Protein AF-A0A971PWI8-F1 (afdb_monomer)

Nearest PDB structures (foldseek):
  8ceo-assembly1_n  TM=4.635E-01  e=1.729E+00  Saccharomyces cerevisiae
  3aei-assembly2_B  TM=5.298E-01  e=4.322E+00  Thermococcus sp. JCM 11816
  1fxk-assembly1_B  TM=2.781E-01  e=1.517E+00  Methanothermobacter thermautotrophicus
  6nrb-assembly1_1  TM=3.274E-01  e=9.476E+00  Homo sapiens

Mean predicted aligned error: 10.25 Å

Sequence (132 aa):
MKDMEKVETDLRRLRVARDLANHQAVVAWKIEGYDKLSIAEALELAKQFRERLNLYRQMARENPNVHSVVNFRSFGSGSDMLARVTYDPAFYQHQAKKLERQVNALSIAIDKANQTVQLEFDASPYLEGLEA

pLDDT: mean 82.37, std 16.9, range [45.62, 96.44]

Radius of gyration: 24.07 Å; Cα contacts (8 Å, |Δi|>4): 108; chains: 1; bounding box: 68×40×56 Å

Solvent-accessible surface area (backbone atoms only — not comparable to full-atom values): 7807 Å² total; per-residue (Å²): 110,72,68,58,56,49,52,54,50,52,52,50,51,51,50,52,54,49,54,54,46,27,61,70,40,63,21,84,45,77,51,96,96,36,70,56,32,30,43,50,56,49,52,53,51,45,49,54,48,50,56,52,35,51,52,25,50,49,50,36,65,50,51,56,85,60,38,79,63,80,70,93,78,62,95,72,79,91,74,83,55,75,47,66,55,94,64,66,28,69,60,28,46,53,51,26,57,56,48,50,53,51,45,54,53,51,49,53,39,47,52,59,37,54,75,74,61,82,80,96,67,92,52,67,93,75,48,76,82,71,84,123

Foldseek 3Di:
DVVVVVVVVQVVVQVVLVVVQQQVFWFQDDDVPDRIDRNVVLVVVLVVLVVVLVVLVVLLPDDQFDDQPPPPDDPDDDDGDGDGDPDDSVVSVVVSVVSVVVSVVSVVRSVVRVVVDDGPGPCVVVCVPVPD

Secondary structure (DSSP, 8-state):
-HHHHHHHHHHHHHHHHHHHHHHHSEE---BTTBS-EEHHHHHHHHHHHHHHHHHHHHHHHS-TT-EE---S--SS-----EEPP-S-HHHHHHHHHHHHHHHHHHHHHHHHHHTT-------HHHHTT---

Structure (mmCIF, N/CA/C/O backbone):
data_AF-A0A971PWI8-F1
#
_entry.id   AF-A0A971PWI8-F1
#
loop_
_atom_site.group_PDB
_atom_site.id
_atom_site.type_symbol
_atom_site.label_atom_id
_atom_site.label_alt_id
_atom_site.label_comp_id
_atom_site.label_asym_id
_atom_site.label_entity_id
_atom_site.label_seq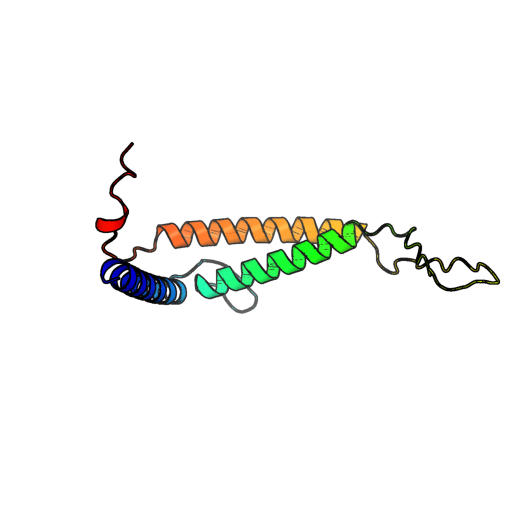_id
_atom_site.pdbx_PDB_ins_code
_atom_site.Cartn_x
_atom_site.Cartn_y
_atom_site.Cartn_z
_atom_site.occupancy
_atom_site.B_iso_or_equiv
_atom_site.auth_seq_id
_atom_site.auth_comp_id
_atom_site.auth_asym_id
_atom_site.auth_atom_id
_atom_site.pdbx_PDB_model_num
ATOM 1 N N . MET A 1 1 ? -0.903 7.522 34.926 1.00 60.41 1 MET A N 1
ATOM 2 C CA . MET A 1 1 ? -0.707 6.082 34.624 1.00 60.41 1 MET A CA 1
ATOM 3 C C . MET A 1 1 ? -1.987 5.424 34.117 1.00 60.41 1 MET A C 1
ATOM 5 O O . MET A 1 1 ? -1.935 4.905 33.016 1.00 60.41 1 MET A O 1
ATOM 9 N N . LYS A 1 2 ? -3.128 5.507 34.826 1.00 67.62 2 LYS A N 1
ATOM 10 C CA . LYS A 1 2 ? -4.409 4.917 34.371 1.00 67.62 2 LYS A CA 1
ATOM 11 C C . LYS A 1 2 ? -4.881 5.391 32.986 1.00 67.62 2 LYS A C 1
ATOM 13 O O . LYS A 1 2 ? -5.390 4.585 32.217 1.00 67.62 2 LYS A O 1
ATOM 18 N N . ASP A 1 3 ? -4.650 6.657 32.643 1.00 78.81 3 ASP A N 1
ATOM 19 C CA . ASP A 1 3 ? -5.054 7.187 31.331 1.00 78.81 3 ASP A CA 1
ATOM 20 C C . ASP A 1 3 ? -4.213 6.613 30.184 1.00 78.81 3 ASP A C 1
ATOM 22 O O . ASP A 1 3 ? -4.736 6.317 29.117 1.00 78.81 3 ASP A O 1
ATOM 26 N N . MET A 1 4 ? -2.921 6.371 30.421 1.00 86.00 4 MET A N 1
ATOM 27 C CA . MET A 1 4 ? -2.017 5.777 29.430 1.00 86.00 4 MET A CA 1
ATOM 28 C C . MET A 1 4 ? -2.384 4.316 29.148 1.00 86.00 4 MET A C 1
ATOM 30 O O . MET A 1 4 ? -2.467 3.910 27.995 1.00 86.00 4 MET A O 1
ATOM 34 N N . GLU A 1 5 ? -2.697 3.551 30.194 1.00 90.88 5 GLU A N 1
ATOM 35 C CA . GLU A 1 5 ? -3.137 2.156 30.080 1.00 90.88 5 GLU A CA 1
ATOM 36 C C . GLU A 1 5 ? -4.483 2.026 29.340 1.00 90.88 5 GLU A C 1
ATOM 38 O O . GLU A 1 5 ? -4.680 1.113 28.530 1.00 90.88 5 GLU A O 1
ATOM 43 N N . LYS A 1 6 ? -5.400 2.979 29.561 1.00 89.31 6 LYS A N 1
ATOM 44 C CA . LYS A 1 6 ? -6.659 3.065 28.813 1.00 89.31 6 LYS A CA 1
ATOM 45 C C . LYS A 1 6 ? -6.404 3.319 27.325 1.00 89.31 6 LYS A C 1
ATOM 47 O O . LYS A 1 6 ? -6.913 2.570 26.495 1.00 89.31 6 LYS A O 1
ATOM 52 N N . VAL A 1 7 ? -5.565 4.304 26.995 1.00 90.94 7 VAL A N 1
ATOM 53 C CA . VAL A 1 7 ? -5.196 4.627 25.605 1.00 90.94 7 VAL A CA 1
ATOM 54 C C . VAL A 1 7 ? -4.550 3.430 24.907 1.00 90.94 7 VAL A C 1
ATOM 56 O O . VAL A 1 7 ? -4.910 3.106 23.777 1.00 90.94 7 VAL A O 1
ATOM 59 N N . GLU A 1 8 ? -3.631 2.727 25.571 1.00 92.31 8 GLU A N 1
ATOM 60 C CA . GLU A 1 8 ? -3.003 1.524 25.012 1.00 92.31 8 GLU A CA 1
ATOM 61 C C . GLU A 1 8 ? -4.021 0.413 24.725 1.00 92.31 8 GLU A C 1
ATOM 63 O O . GLU A 1 8 ? -3.938 -0.269 23.696 1.00 92.31 8 GLU A O 1
ATOM 68 N N . THR A 1 9 ? -4.994 0.238 25.620 1.00 92.62 9 THR A N 1
ATOM 69 C CA . THR A 1 9 ? -6.065 -0.753 25.471 1.00 92.62 9 THR A CA 1
ATOM 70 C C . THR A 1 9 ? -6.994 -0.402 24.312 1.00 92.62 9 THR A C 1
ATOM 72 O O . THR A 1 9 ? -7.282 -1.258 23.471 1.00 92.62 9 THR A 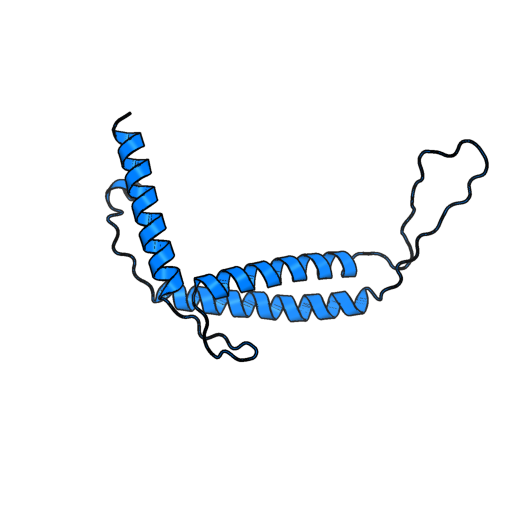O 1
ATOM 75 N N . ASP A 1 10 ? -7.430 0.851 24.228 1.00 92.81 10 ASP A N 1
ATOM 76 C CA . ASP A 1 10 ? -8.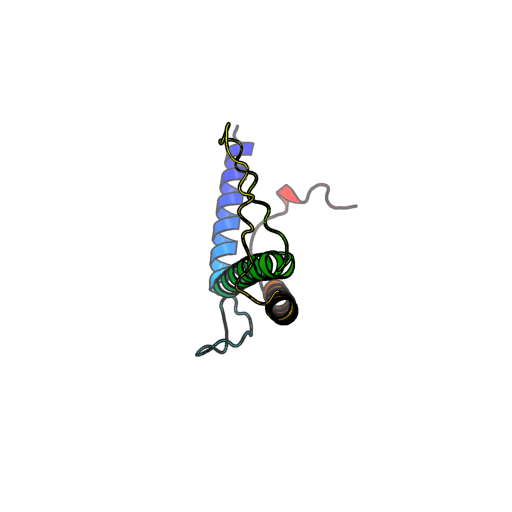316 1.334 23.169 1.00 92.81 10 ASP A CA 1
ATOM 77 C C . ASP A 1 10 ? -7.628 1.277 21.800 1.00 92.81 10 ASP A C 1
ATOM 79 O O . ASP A 1 10 ? -8.201 0.779 20.830 1.00 92.81 10 ASP A O 1
ATOM 83 N N . LEU A 1 11 ? -6.349 1.656 21.731 1.00 92.56 11 LEU A N 1
ATOM 84 C CA . LEU A 1 11 ? -5.538 1.540 20.521 1.00 92.56 11 LEU A CA 1
ATOM 85 C C . LEU A 1 11 ? -5.371 0.079 20.081 1.00 92.56 11 LEU A C 1
ATOM 87 O O . LEU A 1 11 ? -5.399 -0.215 18.883 1.00 92.56 11 LEU A O 1
ATOM 91 N N . ARG A 1 12 ? -5.235 -0.859 21.027 1.00 93.94 12 ARG A N 1
ATOM 92 C CA . ARG A 1 12 ? -5.208 -2.295 20.716 1.00 93.94 12 ARG A CA 1
ATOM 93 C C . ARG A 1 12 ? -6.542 -2.768 20.141 1.00 93.94 12 ARG A C 1
ATOM 95 O O . ARG A 1 12 ? -6.533 -3.482 19.141 1.00 93.94 12 ARG A O 1
ATOM 102 N N . ARG A 1 13 ? -7.672 -2.355 20.726 1.00 93.12 13 ARG A N 1
ATOM 103 C CA . ARG A 1 13 ? -9.018 -2.688 20.222 1.00 93.12 13 ARG A CA 1
ATOM 104 C C . ARG A 1 13 ? -9.241 -2.147 18.814 1.00 93.12 13 ARG A C 1
ATOM 106 O O . ARG A 1 13 ? -9.654 -2.904 17.941 1.00 93.12 13 ARG A O 1
ATOM 113 N N . LEU A 1 14 ? -8.888 -0.884 18.580 1.00 94.00 14 LEU A N 1
ATOM 114 C CA . LEU A 1 14 ? -8.998 -0.254 17.268 1.00 94.00 14 LEU A CA 1
ATOM 115 C C . LEU A 1 14 ? -8.149 -0.979 16.215 1.00 94.00 14 LEU A C 1
ATOM 117 O O . LEU A 1 14 ? -8.626 -1.223 15.110 1.00 94.00 14 LEU A O 1
ATOM 121 N N . ARG A 1 15 ? -6.912 -1.372 16.556 1.00 94.00 15 ARG A N 1
ATOM 122 C CA . ARG A 1 15 ? -6.052 -2.159 15.654 1.00 94.00 15 ARG A CA 1
ATOM 123 C C . ARG A 1 15 ? -6.695 -3.487 15.271 1.00 94.00 15 ARG A C 1
ATOM 125 O O . ARG A 1 15 ? -6.760 -3.788 14.087 1.00 94.00 15 ARG A O 1
ATOM 132 N N . VAL A 1 16 ? -7.207 -4.237 16.246 1.00 94.06 16 VAL A N 1
ATOM 133 C CA . VAL A 1 16 ? -7.868 -5.526 15.990 1.00 94.06 16 VAL A CA 1
ATOM 134 C C . VAL A 1 16 ? -9.107 -5.348 15.109 1.00 94.06 16 VAL A C 1
ATOM 136 O O . VAL A 1 16 ? -9.263 -6.078 14.134 1.00 94.06 16 VAL A O 1
ATOM 139 N N . ALA A 1 17 ? -9.956 -4.361 15.409 1.00 93.06 17 ALA A N 1
ATOM 140 C CA . ALA A 1 17 ? -11.153 -4.076 14.618 1.00 93.06 17 ALA A CA 1
ATOM 141 C C . ALA A 1 17 ? -10.803 -3.693 13.171 1.00 93.06 17 ALA A C 1
ATOM 143 O O . ALA A 1 17 ? -11.379 -4.231 12.227 1.00 93.06 17 ALA A O 1
ATOM 144 N N . ARG A 1 18 ? -9.804 -2.820 12.994 1.00 94.00 18 ARG A N 1
ATOM 145 C CA . ARG A 1 18 ? -9.277 -2.436 11.681 1.00 94.00 18 ARG A CA 1
ATOM 146 C C . ARG A 1 18 ? -8.739 -3.641 10.914 1.00 94.00 18 ARG A C 1
ATOM 148 O O . ARG A 1 18 ? -9.040 -3.785 9.736 1.00 94.00 18 ARG A O 1
ATOM 155 N N . ASP A 1 19 ? -7.932 -4.483 11.551 1.00 93.00 19 ASP A N 1
ATOM 156 C CA . ASP A 1 19 ? -7.299 -5.623 10.880 1.00 93.00 19 ASP A CA 1
ATOM 157 C C . ASP A 1 19 ? -8.352 -6.638 10.423 1.00 93.00 19 ASP A C 1
ATOM 159 O O . ASP A 1 19 ? -8.311 -7.109 9.287 1.00 93.00 19 ASP A O 1
ATOM 163 N N . LEU A 1 20 ? -9.359 -6.893 11.260 1.00 93.06 20 LEU A N 1
ATOM 164 C CA . LEU A 1 20 ? -10.501 -7.730 10.904 1.00 93.06 20 LEU A CA 1
ATOM 165 C C . LEU A 1 20 ? -11.283 -7.139 9.722 1.00 93.06 20 LEU A C 1
ATOM 167 O O . LEU A 1 20 ? -11.561 -7.852 8.756 1.00 93.06 20 LEU A O 1
ATOM 171 N N . ALA A 1 21 ? -11.570 -5.836 9.749 1.00 93.69 21 ALA A N 1
ATOM 172 C CA . ALA A 1 21 ? -12.247 -5.160 8.648 1.00 93.69 21 ALA A CA 1
ATOM 173 C C . ALA A 1 21 ? -11.428 -5.208 7.347 1.00 93.69 21 ALA A C 1
ATOM 175 O O . ALA A 1 21 ? -11.984 -5.466 6.282 1.00 93.69 21 ALA A O 1
ATOM 176 N N . ASN A 1 22 ? -10.104 -5.051 7.426 1.00 93.62 22 ASN A N 1
ATOM 177 C CA . ASN A 1 22 ? -9.210 -5.133 6.269 1.00 93.62 22 ASN A CA 1
ATOM 178 C C . ASN A 1 22 ? -9.207 -6.522 5.614 1.00 93.62 22 ASN A C 1
ATOM 180 O O . ASN A 1 22 ? -9.031 -6.620 4.399 1.00 93.62 22 ASN A O 1
ATOM 184 N N . HIS A 1 23 ? -9.385 -7.589 6.397 1.00 93.12 23 HIS A N 1
ATOM 185 C CA . HIS A 1 23 ? -9.480 -8.954 5.875 1.00 93.12 23 HIS A CA 1
ATOM 186 C C . HIS A 1 23 ? -10.855 -9.282 5.283 1.00 93.12 23 HIS A C 1
ATOM 188 O O . HIS A 1 23 ? -10.942 -10.103 4.373 1.00 93.12 23 HIS A O 1
ATOM 194 N N . GLN A 1 24 ? -11.924 -8.662 5.786 1.00 92.31 24 GLN A N 1
ATOM 195 C CA . GLN A 1 24 ? -13.293 -8.924 5.330 1.00 92.31 24 GLN A CA 1
ATOM 196 C C . GLN A 1 24 ? -13.706 -8.065 4.136 1.00 92.31 24 GLN A C 1
ATOM 198 O O . GLN A 1 24 ? -14.432 -8.527 3.255 1.00 92.31 24 GLN A O 1
ATOM 203 N N . ALA A 1 25 ? -13.274 -6.807 4.113 1.00 93.31 25 ALA A N 1
ATOM 204 C CA . ALA A 1 25 ? -13.620 -5.868 3.066 1.00 93.31 25 ALA A CA 1
ATOM 205 C C . ALA A 1 25 ? -12.858 -6.169 1.776 1.00 93.31 25 ALA A C 1
ATOM 207 O O . ALA A 1 25 ? -11.700 -6.588 1.793 1.00 93.31 25 ALA A O 1
ATOM 208 N N . VAL A 1 26 ? -13.519 -5.923 0.646 1.00 94.38 26 VAL A N 1
ATOM 209 C CA . VAL A 1 26 ? -13.061 -6.387 -0.661 1.00 94.38 26 VAL A CA 1
ATOM 210 C C . VAL A 1 26 ? -12.862 -5.221 -1.623 1.00 94.38 26 VAL A C 1
ATOM 212 O O . VAL A 1 26 ? -13.732 -4.371 -1.798 1.00 94.38 26 VAL A O 1
ATOM 215 N N . VAL A 1 27 ? -11.725 -5.234 -2.308 1.00 94.25 27 VAL A N 1
ATOM 216 C CA . VAL A 1 27 ? -11.353 -4.344 -3.402 1.00 94.25 27 VAL A CA 1
ATOM 217 C C . VAL A 1 27 ? -11.602 -5.058 -4.729 1.00 94.25 27 VAL A C 1
ATOM 219 O O . VAL A 1 27 ? -11.142 -6.180 -4.959 1.00 94.25 27 VAL A O 1
ATOM 222 N N . ALA A 1 28 ? -12.317 -4.393 -5.636 1.00 92.06 28 ALA A N 1
ATOM 223 C CA . ALA A 1 28 ? -12.494 -4.864 -7.005 1.00 92.06 28 ALA A CA 1
ATOM 224 C C . ALA A 1 28 ? -11.201 -4.635 -7.805 1.00 92.06 28 ALA A C 1
ATOM 226 O O . ALA A 1 28 ? -11.014 -3.584 -8.421 1.00 92.06 28 ALA A O 1
ATOM 227 N N . TRP A 1 29 ? -10.299 -5.614 -7.767 1.00 92.81 29 TRP A N 1
ATOM 228 C CA . TRP A 1 29 ? -9.016 -5.573 -8.455 1.00 92.81 29 TRP A CA 1
ATOM 229 C C . TRP A 1 29 ? -8.695 -6.937 -9.062 1.00 92.81 29 TRP A C 1
ATOM 231 O O . TRP A 1 29 ? -8.724 -7.950 -8.367 1.00 92.81 29 TRP A O 1
ATOM 241 N N . LYS A 1 30 ? -8.388 -6.953 -10.363 1.00 91.38 30 LYS A N 1
ATOM 242 C CA . LYS A 1 30 ? -8.098 -8.181 -11.107 1.00 91.38 30 LYS A CA 1
ATOM 243 C C . LYS A 1 30 ? -6.601 -8.457 -11.139 1.00 91.38 30 LYS A C 1
ATOM 245 O O . LYS A 1 30 ? -5.827 -7.611 -11.591 1.00 91.38 30 LYS A O 1
ATOM 250 N N . ILE A 1 31 ? -6.219 -9.656 -10.723 1.00 87.12 31 ILE A N 1
ATOM 251 C CA . ILE A 1 31 ? -4.879 -10.225 -10.888 1.00 87.12 31 ILE A CA 1
ATOM 252 C C . ILE A 1 31 ? -5.000 -11.620 -11.503 1.00 87.12 31 ILE A C 1
ATOM 254 O O . ILE A 1 31 ? -6.094 -12.172 -11.605 1.00 87.12 31 ILE A O 1
ATOM 258 N N . GLU A 1 32 ? -3.889 -12.192 -11.954 1.00 83.62 32 GLU A N 1
ATOM 259 C CA . GLU A 1 32 ? -3.885 -13.531 -12.548 1.00 83.62 32 GLU A CA 1
ATOM 260 C C . GLU A 1 32 ? -4.502 -14.556 -11.580 1.00 83.62 32 GLU A C 1
ATOM 262 O O . GLU A 1 32 ? -3.945 -14.845 -10.524 1.00 83.62 32 GLU A O 1
ATOM 267 N N . GLY A 1 33 ? -5.686 -15.067 -11.931 1.00 81.81 33 GLY A N 1
ATOM 268 C CA . GLY A 1 33 ? -6.430 -16.045 -11.132 1.00 81.81 33 GLY A CA 1
ATOM 269 C C . GLY A 1 33 ? -7.395 -15.476 -10.084 1.00 81.81 33 GLY A C 1
ATOM 270 O O . GLY A 1 33 ? -8.113 -16.265 -9.476 1.00 81.81 33 GLY A O 1
ATOM 271 N N . TYR A 1 34 ? -7.476 -14.152 -9.893 1.00 85.69 34 TYR A N 1
ATOM 272 C CA . TYR A 1 34 ? -8.375 -13.538 -8.906 1.00 85.69 34 TYR A CA 1
ATOM 273 C C . TYR A 1 34 ? -9.052 -12.273 -9.444 1.00 85.69 34 TYR A C 1
ATOM 275 O O . TYR A 1 34 ? -8.404 -11.383 -9.990 1.00 85.69 34 TYR A O 1
ATOM 283 N N . ASP A 1 35 ? -10.364 -12.156 -9.230 1.00 89.19 35 ASP A N 1
ATOM 284 C CA . ASP A 1 35 ? -11.152 -10.983 -9.643 1.00 89.19 35 ASP A CA 1
ATOM 285 C C . ASP A 1 35 ? -11.343 -9.937 -8.531 1.00 89.19 35 ASP A C 1
ATOM 287 O O . ASP A 1 35 ? -11.872 -8.846 -8.775 1.00 89.19 35 ASP A O 1
ATOM 291 N N . LYS A 1 36 ? -10.979 -10.294 -7.297 1.00 92.62 36 LYS A N 1
ATOM 292 C CA . LYS A 1 36 ? -11.198 -9.515 -6.079 1.00 92.62 36 LYS A CA 1
ATOM 293 C C . LYS A 1 36 ? -10.077 -9.795 -5.083 1.00 92.62 36 LYS A C 1
ATOM 295 O O . LYS A 1 36 ? -9.589 -10.919 -5.029 1.00 92.62 36 LYS A O 1
ATOM 300 N N . LEU A 1 37 ? -9.729 -8.793 -4.282 1.00 93.62 37 LEU A N 1
ATOM 301 C CA . LEU A 1 37 ? -8.733 -8.886 -3.211 1.00 93.62 37 LEU A CA 1
ATOM 302 C C . LEU A 1 37 ? -9.326 -8.350 -1.914 1.00 93.62 37 LEU A C 1
ATOM 304 O O . LEU A 1 37 ? -10.124 -7.417 -1.957 1.00 93.62 37 LEU A O 1
ATOM 308 N N . SER A 1 38 ? -8.919 -8.877 -0.765 1.00 95.19 38 SER A N 1
ATOM 309 C CA . SER A 1 38 ? -9.149 -8.176 0.502 1.00 95.19 38 SER A CA 1
ATOM 310 C C . SER A 1 38 ? -8.403 -6.833 0.521 1.00 95.19 38 SER A C 1
ATOM 312 O O . SER A 1 38 ? -7.419 -6.647 -0.204 1.00 95.19 38 SER A O 1
ATOM 314 N N . ILE A 1 39 ? -8.834 -5.880 1.354 1.00 94.88 39 ILE A N 1
ATOM 315 C CA . ILE A 1 39 ? -8.087 -4.621 1.543 1.00 94.88 39 ILE A CA 1
ATOM 316 C C . ILE A 1 39 ? -6.663 -4.921 2.035 1.00 94.88 39 ILE A C 1
ATOM 318 O O . ILE A 1 39 ? -5.714 -4.295 1.565 1.00 94.88 39 ILE A O 1
ATOM 322 N N . ALA A 1 40 ? -6.495 -5.918 2.909 1.00 95.00 40 ALA A N 1
ATOM 323 C CA . ALA A 1 40 ? -5.182 -6.374 3.366 1.00 95.00 40 ALA A CA 1
ATOM 324 C C . ALA A 1 40 ? -4.267 -6.806 2.200 1.00 95.00 40 ALA A C 1
ATOM 326 O O . ALA A 1 40 ? -3.149 -6.308 2.073 1.00 95.00 40 ALA A O 1
ATOM 327 N N . GLU A 1 41 ? -4.748 -7.674 1.307 1.00 94.94 41 GLU A N 1
ATOM 328 C CA . GLU A 1 41 ? -3.982 -8.121 0.133 1.00 94.94 41 GLU A CA 1
ATOM 329 C C . GLU A 1 41 ? -3.712 -6.980 -0.851 1.00 94.94 41 GLU A C 1
ATOM 331 O O . GLU A 1 41 ? -2.618 -6.882 -1.407 1.00 94.94 41 GLU A O 1
ATOM 336 N N . ALA A 1 42 ? -4.684 -6.087 -1.052 1.00 95.62 42 ALA A N 1
ATOM 337 C CA . ALA A 1 42 ? -4.521 -4.924 -1.914 1.00 95.62 42 ALA A CA 1
ATOM 338 C C . ALA A 1 42 ? -3.446 -3.958 -1.378 1.00 95.62 42 ALA A C 1
ATOM 340 O O . ALA A 1 42 ? -2.665 -3.414 -2.162 1.00 95.62 42 ALA A O 1
ATOM 341 N N . LEU A 1 43 ? -3.357 -3.772 -0.055 1.00 95.38 43 LEU A N 1
ATOM 342 C CA . LEU A 1 43 ? -2.313 -2.968 0.588 1.00 95.38 43 LEU A CA 1
ATOM 343 C C . LEU A 1 43 ? -0.924 -3.593 0.427 1.00 95.38 43 LEU A C 1
ATOM 345 O O . LEU A 1 43 ? 0.025 -2.880 0.084 1.00 95.38 43 LEU A O 1
ATOM 349 N N . GLU A 1 44 ? -0.801 -4.908 0.613 1.00 95.62 44 GLU A N 1
ATOM 350 C CA . GLU A 1 44 ? 0.462 -5.616 0.373 1.00 95.62 44 GLU A CA 1
ATOM 351 C C . GLU A 1 44 ? 0.872 -5.557 -1.102 1.00 95.62 44 GLU A C 1
ATOM 353 O O . GLU A 1 44 ? 2.024 -5.252 -1.420 1.00 95.62 44 GLU A O 1
ATOM 358 N N . LEU A 1 45 ? -0.075 -5.726 -2.027 1.00 95.19 45 LEU A N 1
ATOM 359 C CA . LEU A 1 45 ? 0.186 -5.570 -3.457 1.00 95.19 45 LEU A CA 1
ATOM 360 C C . LEU A 1 45 ? 0.648 -4.143 -3.794 1.00 95.19 45 LEU A C 1
ATOM 362 O O . LEU A 1 45 ? 1.597 -3.953 -4.557 1.00 95.19 45 LEU A O 1
ATOM 366 N N . ALA A 1 46 ? 0.031 -3.125 -3.190 1.00 95.19 46 ALA A N 1
ATOM 367 C CA . ALA A 1 46 ? 0.445 -1.737 -3.363 1.00 95.19 46 ALA A CA 1
ATOM 368 C C . ALA A 1 46 ? 1.868 -1.496 -2.836 1.00 95.19 46 ALA A C 1
ATOM 370 O O . ALA A 1 46 ? 2.641 -0.770 -3.467 1.00 95.19 46 ALA A O 1
ATOM 371 N N . LYS A 1 47 ? 2.240 -2.117 -1.710 1.00 96.00 47 LYS A N 1
ATOM 372 C CA . LYS A 1 47 ? 3.605 -2.072 -1.173 1.00 96.00 47 LYS A CA 1
ATOM 373 C C . LYS A 1 47 ? 4.603 -2.690 -2.154 1.00 96.00 47 LYS A C 1
ATOM 375 O O . LYS A 1 47 ? 5.561 -2.018 -2.533 1.00 96.00 47 LYS A O 1
ATOM 380 N N . GLN A 1 48 ? 4.321 -3.891 -2.657 1.00 95.94 48 GLN A N 1
ATOM 381 C CA . GLN A 1 48 ? 5.155 -4.569 -3.656 1.00 95.94 48 GLN A CA 1
ATOM 382 C C . GLN A 1 48 ? 5.315 -3.741 -4.939 1.00 95.94 48 GLN A C 1
ATOM 384 O O . GLN A 1 48 ? 6.418 -3.609 -5.475 1.00 95.94 48 GLN A O 1
ATOM 389 N N . PHE A 1 49 ? 4.232 -3.131 -5.434 1.00 95.50 49 PHE A N 1
ATOM 390 C CA . PHE A 1 49 ? 4.299 -2.265 -6.611 1.00 95.50 49 PHE A CA 1
ATOM 391 C C . PHE A 1 49 ? 5.145 -1.016 -6.364 1.00 95.50 49 PHE A C 1
ATOM 393 O O . PHE A 1 49 ? 5.914 -0.630 -7.242 1.00 95.50 49 PHE A O 1
ATOM 400 N N . ARG A 1 50 ? 5.048 -0.391 -5.184 1.00 95.12 50 ARG A N 1
ATOM 401 C CA . ARG A 1 50 ? 5.871 0.777 -4.827 1.00 95.12 50 ARG A CA 1
ATOM 402 C C . ARG A 1 50 ? 7.350 0.416 -4.701 1.00 95.12 50 ARG A C 1
ATOM 404 O O . ARG A 1 50 ? 8.188 1.148 -5.220 1.00 95.12 50 ARG A O 1
ATOM 411 N N . GLU A 1 51 ? 7.674 -0.714 -4.080 1.00 96.44 51 GLU A N 1
ATOM 412 C CA . GLU A 1 51 ? 9.050 -1.220 -3.989 1.00 96.44 51 GLU A CA 1
ATOM 413 C C . GLU A 1 51 ? 9.636 -1.482 -5.383 1.00 96.44 51 GLU A C 1
ATOM 415 O O . GLU A 1 51 ? 10.714 -0.983 -5.720 1.00 96.44 51 GLU A O 1
ATOM 420 N N . ARG A 1 52 ? 8.881 -2.166 -6.249 1.00 95.12 52 ARG A N 1
ATOM 421 C CA . ARG A 1 52 ? 9.281 -2.420 -7.640 1.00 95.12 52 ARG A CA 1
ATOM 422 C C . ARG A 1 52 ? 9.394 -1.134 -8.463 1.00 95.12 52 ARG A C 1
ATOM 424 O O . ARG A 1 52 ? 10.305 -1.009 -9.278 1.00 95.12 52 ARG A O 1
ATOM 431 N N . LEU A 1 53 ? 8.513 -0.160 -8.237 1.00 95.19 53 LEU A N 1
ATOM 432 C CA . LEU A 1 53 ? 8.577 1.153 -8.881 1.00 95.19 53 LEU A CA 1
ATOM 433 C C . LEU A 1 53 ? 9.837 1.916 -8.469 1.00 95.19 53 LEU A C 1
ATOM 435 O O . LEU A 1 53 ? 10.478 2.528 -9.322 1.00 95.19 53 LEU A O 1
ATOM 439 N N . ASN A 1 54 ? 10.215 1.863 -7.192 1.00 93.81 54 ASN A N 1
ATOM 440 C CA . ASN A 1 54 ? 11.450 2.475 -6.706 1.00 93.81 54 ASN A CA 1
ATOM 441 C C . ASN A 1 54 ? 12.679 1.843 -7.367 1.00 93.81 54 ASN A C 1
ATOM 443 O O . ASN A 1 54 ? 13.548 2.573 -7.841 1.00 93.81 54 ASN A O 1
ATOM 447 N N . LEU A 1 55 ? 12.701 0.515 -7.496 1.00 92.50 55 LEU A N 1
ATOM 448 C CA . LEU A 1 55 ? 13.763 -0.204 -8.199 1.00 92.50 55 LEU A CA 1
ATOM 449 C C . LEU A 1 55 ? 13.835 0.181 -9.687 1.00 92.50 55 LEU A C 1
ATOM 451 O O . LEU A 1 55 ? 14.911 0.492 -10.191 1.00 92.50 55 LEU A O 1
ATOM 455 N N . TYR A 1 56 ? 12.699 0.263 -10.388 1.00 92.06 56 TYR A N 1
ATOM 456 C CA . TYR A 1 56 ? 12.680 0.731 -11.780 1.00 92.06 56 TYR A CA 1
ATOM 457 C C . TYR A 1 56 ? 13.119 2.183 -11.926 1.00 92.06 56 TYR A C 1
ATOM 459 O O . TYR A 1 56 ? 13.816 2.509 -12.881 1.00 92.06 56 TYR A O 1
ATOM 467 N N . ARG A 1 57 ? 12.763 3.058 -10.982 1.00 91.00 57 ARG A N 1
ATOM 468 C CA . ARG A 1 57 ? 13.233 4.450 -10.968 1.00 91.00 57 ARG A CA 1
ATOM 469 C C . ARG A 1 57 ? 14.732 4.549 -10.706 1.00 91.00 57 ARG A C 1
ATOM 471 O O . ARG A 1 57 ? 15.365 5.425 -11.284 1.00 91.00 57 ARG A O 1
ATOM 478 N N . GLN A 1 58 ? 15.289 3.681 -9.866 1.00 89.00 58 GLN A N 1
ATOM 479 C CA . GLN A 1 58 ? 16.731 3.599 -9.648 1.00 89.00 58 GLN A CA 1
ATOM 480 C C . GLN A 1 58 ? 17.442 3.173 -10.936 1.00 89.00 58 GLN A C 1
ATOM 482 O O . GLN A 1 58 ? 18.279 3.919 -11.433 1.00 89.00 58 GLN A O 1
ATOM 487 N N . MET A 1 59 ? 17.014 2.063 -11.545 1.00 85.00 59 MET A N 1
ATOM 488 C CA . MET A 1 59 ? 17.593 1.564 -12.798 1.00 85.00 59 MET A CA 1
ATOM 489 C C . MET A 1 59 ? 17.443 2.564 -13.955 1.00 85.00 59 MET A C 1
ATOM 491 O O . MET A 1 59 ? 18.344 2.756 -14.760 1.00 85.00 59 MET A O 1
ATOM 495 N N . ALA A 1 60 ? 16.320 3.277 -14.013 1.00 85.12 60 ALA A N 1
ATOM 496 C CA . ALA A 1 60 ? 16.069 4.327 -14.997 1.00 85.12 60 ALA A CA 1
ATOM 497 C C . ALA A 1 60 ? 16.984 5.560 -14.869 1.00 85.12 60 ALA A C 1
ATOM 499 O O . ALA A 1 60 ? 17.102 6.323 -15.832 1.00 85.12 60 ALA A O 1
ATOM 500 N N . ARG A 1 61 ? 17.550 5.801 -13.677 1.00 80.56 61 ARG A N 1
ATOM 501 C CA . ARG A 1 61 ? 18.440 6.935 -13.370 1.00 80.56 61 ARG A CA 1
ATOM 502 C C . ARG A 1 61 ? 19.915 6.592 -13.552 1.00 80.56 61 ARG A C 1
ATOM 504 O O . ARG A 1 61 ? 20.724 7.511 -13.656 1.00 80.56 61 ARG A O 1
ATOM 511 N N . GLU A 1 62 ? 20.270 5.310 -13.556 1.00 69.38 62 GLU A N 1
ATOM 512 C CA . GLU A 1 62 ? 21.654 4.885 -13.736 1.00 69.38 62 GLU A CA 1
ATOM 513 C C . GLU A 1 62 ? 22.123 5.240 -15.151 1.00 69.38 62 GLU A C 1
ATOM 515 O O . GLU A 1 62 ? 21.542 4.836 -16.159 1.00 69.38 62 GLU A O 1
ATOM 520 N N . ASN A 1 63 ? 23.167 6.069 -15.223 1.00 57.72 63 ASN A N 1
ATOM 521 C CA . ASN A 1 63 ? 23.750 6.484 -16.488 1.00 57.72 63 ASN A CA 1
ATOM 522 C C . ASN A 1 63 ? 24.463 5.285 -17.126 1.00 57.72 63 ASN A C 1
ATOM 524 O O . ASN A 1 63 ? 25.385 4.748 -16.507 1.00 57.72 63 ASN A O 1
ATOM 528 N N . PRO A 1 64 ? 24.157 4.922 -18.385 1.00 55.91 64 PRO A N 1
ATOM 529 C CA . PRO A 1 64 ? 24.789 3.777 -19.032 1.00 55.91 64 PRO A CA 1
ATOM 530 C C . PRO A 1 64 ? 26.303 3.947 -19.234 1.00 55.91 64 PRO A C 1
ATOM 532 O O . PRO A 1 64 ? 27.019 2.973 -19.464 1.00 55.91 64 PRO A O 1
ATOM 535 N N . ASN A 1 65 ? 26.788 5.186 -19.108 1.00 49.25 65 ASN A N 1
ATOM 536 C CA . ASN A 1 65 ? 28.163 5.588 -19.379 1.00 49.25 65 ASN A CA 1
ATOM 537 C C . ASN A 1 65 ? 29.000 5.893 -18.125 1.00 49.25 65 ASN A C 1
ATOM 539 O O . ASN A 1 65 ? 30.183 6.183 -18.276 1.00 49.25 65 ASN A O 1
ATOM 543 N N . VAL A 1 66 ? 28.433 5.880 -16.909 1.00 51.44 66 VAL A N 1
ATOM 544 C CA . VAL A 1 66 ? 29.176 6.299 -15.705 1.00 51.44 66 VAL A CA 1
ATOM 545 C C . VAL A 1 66 ? 28.774 5.474 -14.481 1.00 51.44 66 VAL A C 1
ATOM 547 O O . VAL A 1 66 ? 27.809 5.782 -13.784 1.00 51.44 66 VAL A O 1
ATOM 550 N N . HIS A 1 67 ? 29.579 4.463 -14.169 1.00 51.44 67 HIS A N 1
ATOM 551 C CA . HIS A 1 67 ? 29.919 4.137 -12.787 1.00 51.44 67 HIS A CA 1
ATOM 552 C C . HIS A 1 67 ? 31.437 4.281 -12.652 1.00 51.44 67 HIS A C 1
ATOM 554 O O . HIS A 1 67 ? 32.193 3.384 -13.025 1.00 51.44 67 HIS A O 1
ATOM 560 N N . SER A 1 68 ? 31.896 5.429 -12.141 1.00 47.03 68 SER A N 1
ATOM 561 C CA . SER A 1 68 ? 33.265 5.527 -11.640 1.00 47.03 68 SER A CA 1
ATOM 562 C C . SER A 1 68 ? 33.313 4.764 -10.321 1.00 47.03 68 SER A C 1
ATOM 564 O O . SER A 1 68 ? 32.828 5.248 -9.294 1.00 47.03 68 SER A O 1
ATOM 566 N N . VAL A 1 69 ? 33.868 3.558 -10.336 1.00 49.25 69 VAL A N 1
ATOM 567 C CA . VAL A 1 69 ? 34.247 2.895 -9.091 1.00 49.25 69 VAL A CA 1
ATOM 568 C C . VAL A 1 69 ? 35.512 3.602 -8.619 1.00 49.25 69 VAL A C 1
ATOM 570 O O . VAL A 1 69 ? 36.612 3.274 -9.054 1.00 49.25 69 VAL A O 1
ATOM 573 N N . VAL A 1 70 ? 35.368 4.628 -7.775 1.00 46.25 70 VAL A N 1
ATOM 574 C CA . VAL A 1 70 ? 36.527 5.258 -7.134 1.00 46.25 70 VAL A CA 1
ATOM 575 C C . VAL A 1 70 ? 37.059 4.265 -6.104 1.00 46.25 70 VAL A C 1
ATOM 577 O O . VAL A 1 70 ? 36.661 4.259 -4.939 1.00 46.25 70 VAL A O 1
ATOM 580 N N . ASN A 1 71 ? 37.937 3.368 -6.548 1.00 45.62 71 ASN A N 1
ATOM 581 C CA . ASN A 1 71 ? 38.694 2.500 -5.661 1.00 45.62 71 ASN A CA 1
ATOM 582 C C . ASN A 1 71 ? 39.683 3.374 -4.877 1.00 45.62 71 ASN A C 1
ATOM 584 O O . ASN A 1 71 ? 40.792 3.639 -5.330 1.00 45.62 71 ASN A O 1
ATOM 588 N N . PHE A 1 72 ? 39.306 3.789 -3.665 1.00 46.81 72 PHE A N 1
ATOM 589 C CA . PHE A 1 72 ? 40.151 4.537 -2.716 1.00 46.81 72 PHE A CA 1
ATOM 590 C C . PHE A 1 72 ? 41.358 3.739 -2.169 1.00 46.81 72 PHE A C 1
ATOM 592 O O . PHE A 1 72 ? 41.873 4.036 -1.091 1.00 46.81 72 PHE A O 1
ATOM 599 N N . ARG A 1 73 ? 41.814 2.693 -2.869 1.00 47.16 73 ARG A N 1
ATOM 600 C CA . ARG A 1 73 ? 42.928 1.831 -2.455 1.00 47.16 73 ARG A CA 1
ATOM 601 C C . ARG A 1 73 ? 43.687 1.269 -3.657 1.00 47.16 73 ARG A C 1
ATOM 603 O O . ARG A 1 73 ? 43.642 0.071 -3.900 1.00 47.16 73 ARG A O 1
ATOM 610 N N . SER A 1 74 ? 44.416 2.106 -4.387 1.00 45.78 74 SER A N 1
ATOM 611 C CA . SER A 1 74 ? 45.615 1.618 -5.077 1.00 45.78 74 SER A CA 1
ATOM 612 C C . SER A 1 74 ? 46.622 2.747 -5.258 1.00 45.78 74 SER A C 1
ATOM 614 O O . SER A 1 74 ? 46.586 3.510 -6.220 1.00 45.78 74 SER A O 1
ATOM 616 N N . PHE A 1 75 ? 47.522 2.870 -4.284 1.00 51.41 75 PHE A N 1
ATOM 617 C CA . PHE A 1 75 ? 48.792 3.555 -4.481 1.00 51.41 75 PHE A CA 1
ATOM 618 C C . PHE A 1 75 ? 49.601 2.730 -5.489 1.00 51.41 75 PHE A C 1
ATOM 620 O O . PHE A 1 75 ? 50.144 1.687 -5.139 1.00 51.41 75 PHE A O 1
ATOM 627 N N . GLY A 1 76 ? 49.652 3.185 -6.739 1.00 49.84 76 GLY A N 1
ATOM 628 C CA . GLY A 1 76 ? 50.468 2.584 -7.794 1.00 49.84 76 GLY A CA 1
ATOM 629 C C . GLY A 1 76 ? 49.626 1.988 -8.917 1.00 49.84 76 GLY A C 1
ATOM 630 O O . GLY A 1 76 ? 48.949 0.983 -8.737 1.00 49.84 76 GLY A O 1
ATOM 631 N N . SER A 1 77 ? 49.722 2.606 -10.094 1.00 48.47 77 SER A N 1
ATOM 632 C CA . SER A 1 77 ? 49.061 2.221 -11.348 1.00 48.47 77 SER A CA 1
ATOM 633 C C . SER A 1 77 ? 47.540 2.441 -11.366 1.00 48.47 77 SER A C 1
ATOM 635 O O . SER A 1 77 ? 46.739 1.561 -11.061 1.00 48.47 77 SER A O 1
ATOM 637 N N . GLY A 1 78 ? 47.146 3.668 -11.725 1.00 48.41 78 GLY A N 1
ATOM 638 C CA . GLY A 1 78 ? 45.754 4.068 -11.922 1.00 48.41 78 GLY A CA 1
ATOM 639 C C . GLY A 1 78 ? 45.168 3.429 -13.177 1.00 48.41 78 GLY A C 1
ATOM 640 O O . GLY A 1 78 ? 45.270 3.981 -14.268 1.00 48.41 78 GLY A O 1
ATOM 641 N N . SER A 1 79 ? 44.555 2.261 -13.019 1.00 47.47 79 SER A N 1
ATOM 642 C CA . SER A 1 79 ? 43.573 1.755 -13.971 1.00 47.47 79 SER A CA 1
ATOM 643 C C . SER A 1 79 ? 42.193 2.146 -13.451 1.00 47.47 79 SER A C 1
ATOM 645 O O . SER A 1 79 ? 41.681 1.533 -12.514 1.00 47.47 79 SER A O 1
ATOM 647 N N . ASP A 1 80 ? 41.614 3.196 -14.034 1.00 51.06 80 ASP A N 1
ATOM 648 C CA . ASP A 1 80 ? 40.198 3.514 -13.855 1.00 51.06 80 ASP A CA 1
ATOM 649 C C . ASP A 1 80 ? 39.373 2.340 -14.401 1.00 51.06 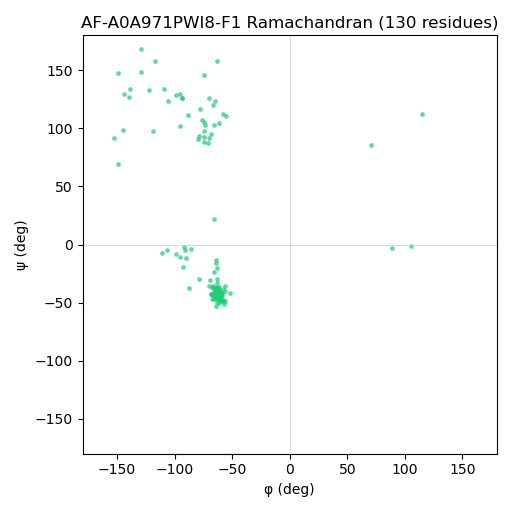80 ASP A C 1
ATOM 651 O O . ASP A 1 80 ? 39.255 2.141 -15.612 1.00 51.06 80 ASP A O 1
ATOM 655 N N . MET A 1 81 ? 38.812 1.522 -13.507 1.00 53.03 81 MET A N 1
ATOM 656 C CA . MET A 1 81 ? 37.817 0.526 -13.892 1.00 53.03 81 MET A CA 1
ATOM 657 C C . MET A 1 81 ? 36.497 1.240 -14.176 1.00 53.03 81 MET A C 1
ATOM 659 O O . MET A 1 81 ? 35.787 1.666 -13.264 1.00 53.03 81 MET A O 1
ATOM 663 N N . LEU A 1 82 ? 36.157 1.352 -15.459 1.00 53.88 82 LEU A N 1
ATOM 664 C CA . LEU A 1 82 ? 34.839 1.791 -15.902 1.00 53.88 82 LEU A CA 1
ATOM 665 C C . LEU A 1 82 ? 33.848 0.636 -15.725 1.00 53.88 82 LEU A C 1
ATOM 667 O O . LEU A 1 82 ? 33.862 -0.328 -16.493 1.00 53.88 82 LEU A O 1
ATOM 671 N N . ALA A 1 83 ? 32.967 0.726 -14.730 1.00 55.97 83 ALA A N 1
ATOM 672 C CA . ALA A 1 83 ? 31.808 -0.153 -14.668 1.00 55.97 83 ALA A CA 1
ATOM 673 C C . ALA A 1 83 ? 30.762 0.363 -15.669 1.00 55.97 83 ALA A C 1
ATOM 675 O O . ALA A 1 83 ? 30.271 1.489 -15.566 1.00 55.97 83 ALA A O 1
ATOM 676 N N . ARG A 1 84 ? 30.454 -0.453 -16.683 1.00 56.72 84 ARG A N 1
ATOM 677 C CA . ARG A 1 84 ? 29.415 -0.165 -17.675 1.00 56.72 84 ARG A CA 1
ATOM 678 C C . ARG A 1 84 ? 28.121 -0.846 -17.257 1.00 56.72 84 ARG A C 1
ATOM 680 O O . ARG A 1 84 ? 28.108 -2.047 -16.998 1.00 56.72 84 ARG A O 1
ATOM 687 N N . VAL A 1 85 ? 27.034 -0.086 -17.237 1.00 60.69 85 VAL A N 1
ATOM 688 C CA . VAL A 1 85 ? 25.691 -0.627 -17.012 1.00 60.69 85 VAL A CA 1
ATOM 689 C C . VAL A 1 85 ? 25.338 -1.544 -18.190 1.00 60.69 85 VAL A C 1
ATOM 691 O O . VAL A 1 85 ? 25.410 -1.131 -19.347 1.00 60.69 85 VAL A O 1
ATOM 694 N N . THR A 1 86 ? 25.000 -2.804 -17.914 1.00 69.94 86 THR A N 1
ATOM 695 C CA . THR A 1 86 ? 24.705 -3.827 -18.941 1.00 69.94 86 THR A CA 1
ATOM 696 C C . THR A 1 86 ? 23.253 -3.814 -19.416 1.00 69.94 86 THR A C 1
ATOM 698 O O . THR A 1 86 ? 22.895 -4.570 -20.317 1.00 69.94 86 THR A O 1
ATOM 701 N N . TYR A 1 87 ? 22.413 -2.972 -18.819 1.00 73.12 87 TYR A N 1
ATOM 702 C CA . TYR A 1 87 ? 20.980 -2.901 -19.073 1.00 73.12 87 TYR A CA 1
ATOM 703 C C . TYR A 1 87 ? 20.574 -1.533 -19.650 1.00 73.12 87 TYR A C 1
ATOM 705 O O . TYR A 1 87 ? 21.294 -0.554 -19.478 1.00 73.12 87 TYR A O 1
ATOM 713 N N . ASP A 1 88 ? 19.428 -1.462 -20.339 1.00 81.25 88 ASP A N 1
ATOM 714 C CA . ASP A 1 88 ? 18.919 -0.232 -20.971 1.00 81.25 88 ASP A CA 1
ATOM 715 C C . ASP A 1 88 ? 18.054 0.599 -19.998 1.00 81.25 88 ASP A C 1
ATOM 717 O O . ASP A 1 88 ? 16.938 0.184 -19.666 1.00 81.25 88 ASP A O 1
ATOM 721 N N . PRO A 1 89 ? 18.497 1.792 -19.557 1.00 84.50 89 PRO A N 1
ATOM 722 C CA . PRO A 1 89 ? 17.718 2.639 -18.654 1.00 84.50 89 PRO A CA 1
ATOM 723 C C . PRO A 1 89 ? 16.390 3.124 -19.258 1.00 84.50 89 PRO A C 1
ATOM 725 O O . PRO A 1 89 ? 15.418 3.316 -18.520 1.00 84.50 89 PRO A O 1
ATOM 728 N N . 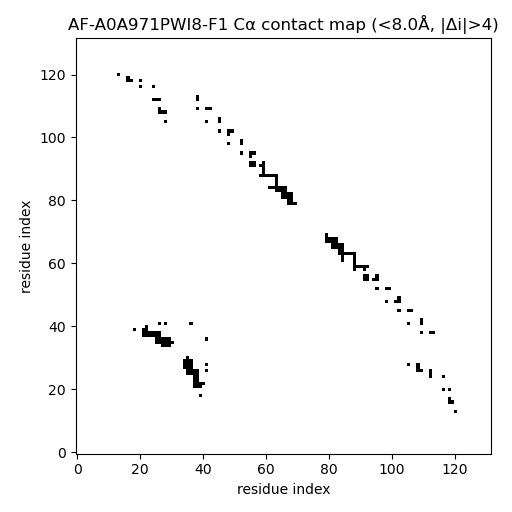ALA A 1 90 ? 16.301 3.292 -20.586 1.00 86.81 90 ALA A N 1
ATOM 729 C CA . ALA A 1 90 ? 15.077 3.748 -21.252 1.00 86.81 90 ALA A CA 1
ATOM 730 C C . ALA A 1 90 ? 13.948 2.712 -21.132 1.00 86.81 90 ALA A C 1
ATOM 732 O O . ALA A 1 90 ? 12.788 3.069 -20.889 1.00 86.81 90 ALA A O 1
ATOM 733 N N . PHE A 1 91 ? 14.290 1.422 -21.200 1.00 89.00 91 PHE A N 1
ATOM 734 C CA . PHE A 1 91 ? 13.360 0.334 -20.909 1.00 89.00 91 PHE A CA 1
ATOM 735 C C . PHE A 1 91 ? 12.758 0.467 -19.500 1.00 89.00 91 PHE A C 1
ATOM 737 O O . PHE A 1 91 ? 11.533 0.430 -19.342 1.00 89.00 91 PHE A O 1
ATOM 744 N N . TYR A 1 92 ? 13.586 0.696 -18.476 1.00 89.44 92 TYR A N 1
ATOM 745 C CA . TYR A 1 92 ? 13.112 0.836 -17.093 1.00 89.44 92 TYR A CA 1
ATOM 746 C C . TYR A 1 92 ? 12.313 2.118 -16.855 1.00 89.44 92 TYR A C 1
ATOM 748 O O . TYR A 1 92 ? 11.361 2.092 -16.075 1.00 89.44 92 TYR A O 1
ATOM 756 N N . GLN A 1 93 ? 12.601 3.212 -17.570 1.00 89.19 93 GLN A N 1
ATOM 757 C CA . GLN A 1 93 ? 11.753 4.411 -17.550 1.00 89.19 93 GLN A CA 1
ATOM 758 C C . GLN A 1 93 ? 10.332 4.103 -18.029 1.00 89.19 93 GLN A C 1
ATOM 760 O O . GLN A 1 93 ? 9.352 4.539 -17.416 1.00 89.19 93 GLN A O 1
ATOM 765 N N . HIS A 1 94 ? 10.203 3.335 -19.113 1.00 92.62 94 HIS A N 1
ATOM 766 C CA . HIS A 1 94 ? 8.899 2.934 -19.626 1.00 92.62 94 HIS A CA 1
ATOM 767 C C . HIS A 1 94 ? 8.168 1.991 -18.655 1.00 92.62 94 HIS A C 1
ATOM 769 O O . HIS A 1 94 ? 6.985 2.200 -18.369 1.00 92.62 94 HIS A O 1
ATOM 775 N N . GLN A 1 95 ? 8.865 0.995 -18.093 1.00 93.06 95 GLN A N 1
ATOM 776 C CA . GLN A 1 95 ? 8.279 0.093 -17.092 1.00 93.06 95 GLN A CA 1
ATOM 777 C C . GLN A 1 95 ? 7.840 0.840 -15.826 1.00 93.06 95 GLN A C 1
ATOM 779 O O . GLN A 1 95 ? 6.739 0.596 -15.331 1.00 93.06 95 GLN A O 1
ATOM 784 N N . ALA A 1 96 ? 8.638 1.799 -15.345 1.00 93.25 96 ALA A N 1
ATOM 785 C CA . ALA A 1 96 ? 8.285 2.648 -14.210 1.00 93.25 96 ALA A CA 1
ATOM 786 C C . ALA A 1 96 ? 6.986 3.425 -14.470 1.00 93.25 96 ALA A C 1
ATOM 788 O O . ALA A 1 96 ? 6.078 3.377 -13.646 1.00 93.25 96 ALA A O 1
ATOM 789 N N . LYS A 1 97 ? 6.846 4.067 -15.640 1.00 94.50 97 LYS A N 1
ATOM 790 C CA . LYS A 1 97 ? 5.617 4.797 -16.012 1.00 94.50 97 LYS A CA 1
ATOM 791 C C . LYS A 1 97 ? 4.387 3.889 -16.056 1.00 94.50 97 LYS A C 1
ATOM 793 O O . LYS A 1 97 ? 3.305 4.293 -15.631 1.00 94.50 97 LYS A O 1
ATOM 798 N N . LYS A 1 98 ? 4.526 2.667 -16.582 1.00 95.12 98 LYS A N 1
ATOM 799 C CA . LYS A 1 98 ? 3.423 1.695 -16.624 1.00 95.12 98 LYS A CA 1
ATOM 800 C C . LYS A 1 98 ? 3.014 1.263 -15.214 1.00 95.12 98 LYS A C 1
ATOM 802 O O . LYS A 1 98 ? 1.825 1.270 -14.905 1.00 95.12 98 LYS A O 1
ATOM 807 N N . LEU A 1 99 ? 3.989 0.934 -14.370 1.00 95.00 99 LEU A N 1
ATOM 808 C CA . LEU A 1 99 ? 3.752 0.492 -12.998 1.00 95.00 99 LEU A CA 1
ATOM 809 C C . LEU A 1 99 ? 3.187 1.614 -12.116 1.00 95.00 99 LEU A C 1
ATOM 811 O O . LEU 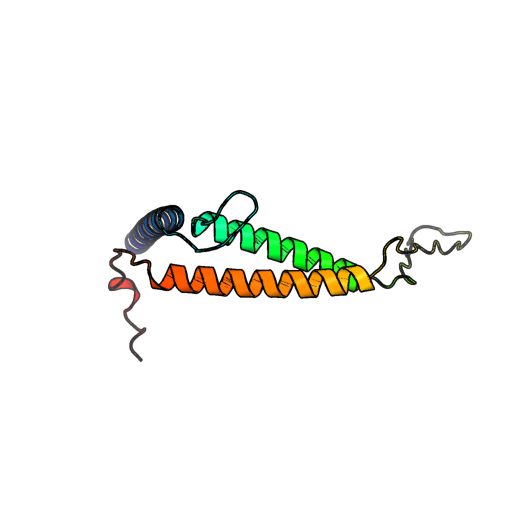A 1 99 ? 2.297 1.372 -11.313 1.00 95.00 99 LEU A O 1
ATOM 815 N N . GLU A 1 100 ? 3.623 2.857 -12.312 1.00 95.31 100 GLU A N 1
ATOM 816 C CA . GLU A 1 100 ? 3.084 4.031 -11.616 1.00 95.31 100 GLU A CA 1
ATOM 817 C C . GLU A 1 100 ? 1.579 4.209 -11.854 1.00 95.31 100 GLU A C 1
ATOM 819 O O . GLU A 1 100 ? 0.822 4.439 -10.912 1.00 95.31 100 GLU A O 1
ATOM 824 N N . ARG A 1 101 ? 1.111 4.008 -13.093 1.00 96.06 101 ARG A N 1
ATOM 825 C CA . ARG A 1 101 ? -0.331 4.013 -13.393 1.00 96.06 101 ARG A CA 1
ATOM 826 C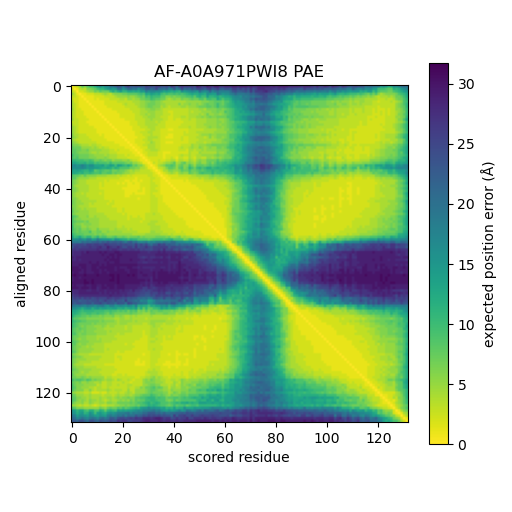 C . ARG A 1 101 ? -1.074 2.912 -12.635 1.00 96.06 101 ARG A C 1
ATOM 828 O O . ARG A 1 101 ? -2.179 3.156 -12.160 1.00 96.06 101 ARG A O 1
ATOM 835 N N . GLN A 1 102 ? -0.474 1.727 -12.504 1.00 94.94 102 GLN A N 1
ATOM 836 C CA . GLN A 1 102 ? -1.061 0.618 -11.744 1.00 94.94 102 GLN A CA 1
ATOM 837 C C . GLN A 1 102 ? -1.119 0.923 -10.244 1.00 94.94 102 GLN A C 1
ATOM 839 O O . GLN A 1 102 ? -2.152 0.676 -9.632 1.00 94.94 102 GLN A O 1
ATOM 844 N N . VAL A 1 103 ? -0.063 1.511 -9.667 1.00 94.75 103 VAL A N 1
ATOM 845 C CA . VAL A 1 103 ? -0.047 1.963 -8.262 1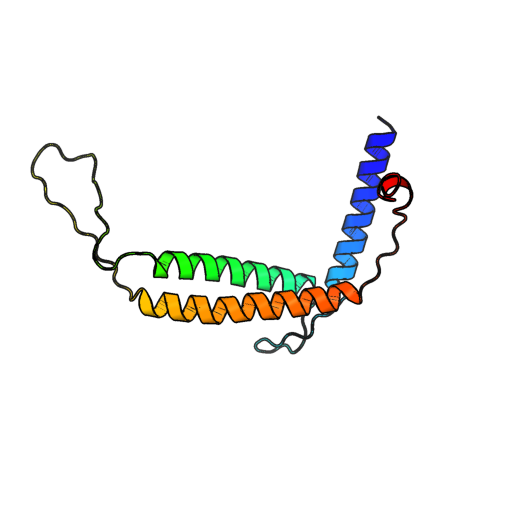.00 94.75 103 VAL A CA 1
ATOM 846 C C . VAL A 1 103 ? -1.171 2.963 -8.006 1.00 94.75 103 VAL A C 1
ATOM 848 O O . VAL A 1 103 ? -1.916 2.808 -7.042 1.00 94.75 103 VAL A O 1
ATOM 851 N N . ASN A 1 104 ? -1.324 3.959 -8.881 1.00 95.56 104 ASN A N 1
ATOM 852 C CA . ASN A 1 104 ? -2.354 4.984 -8.727 1.00 95.56 104 ASN A CA 1
ATOM 853 C C . ASN A 1 104 ? -3.763 4.388 -8.838 1.00 95.56 104 ASN A C 1
ATOM 855 O O . ASN A 1 104 ? -4.617 4.671 -8.002 1.00 95.56 104 ASN A O 1
ATOM 859 N N . ALA A 1 105 ? -3.998 3.526 -9.829 1.00 95.50 105 ALA A N 1
ATOM 860 C CA . ALA A 1 105 ? -5.284 2.858 -9.997 1.00 95.50 105 ALA A CA 1
ATOM 861 C C . ALA A 1 105 ? -5.631 1.955 -8.799 1.00 95.50 105 ALA A C 1
ATOM 863 O O . ALA A 1 105 ? -6.772 1.971 -8.339 1.00 95.50 105 ALA A O 1
ATOM 864 N N . LEU A 1 106 ? -4.654 1.212 -8.268 1.00 95.56 106 LEU A N 1
ATOM 865 C CA . LEU A 1 106 ? -4.841 0.370 -7.086 1.00 95.56 106 LEU A CA 1
ATOM 866 C C . LEU A 1 106 ? -5.130 1.215 -5.839 1.00 95.56 106 LEU A C 1
ATOM 868 O O . LEU A 1 106 ? -6.024 0.868 -5.076 1.00 95.56 106 LEU A O 1
ATOM 872 N N . SER A 1 107 ? -4.440 2.347 -5.664 1.00 95.38 107 SER A N 1
ATOM 873 C CA . SER A 1 107 ? -4.706 3.279 -4.558 1.00 95.38 107 SER A CA 1
ATOM 874 C C . SER A 1 107 ? -6.150 3.774 -4.583 1.00 95.38 107 SER A C 1
ATOM 876 O O . SER A 1 107 ? -6.846 3.664 -3.583 1.00 95.38 107 SER A O 1
ATOM 878 N N . ILE A 1 108 ? -6.633 4.218 -5.748 1.00 95.88 108 ILE A N 1
ATOM 879 C CA . ILE A 1 108 ? -8.019 4.683 -5.913 1.00 95.88 108 ILE A CA 1
ATOM 880 C C . ILE A 1 108 ? -9.017 3.559 -5.603 1.00 95.88 108 ILE A C 1
ATOM 882 O O . ILE A 1 108 ? -10.054 3.797 -4.983 1.00 95.88 108 ILE A O 1
ATOM 886 N N . ALA A 1 109 ? -8.725 2.327 -6.030 1.00 95.19 109 ALA A N 1
ATOM 887 C CA . ALA A 1 109 ? -9.583 1.179 -5.752 1.00 95.19 109 ALA A CA 1
ATOM 888 C C . ALA A 1 109 ? -9.654 0.862 -4.247 1.00 95.19 109 ALA A C 1
ATOM 890 O O . ALA A 1 109 ? -10.740 0.586 -3.736 1.00 95.19 109 ALA A O 1
ATOM 891 N N . ILE A 1 110 ? -8.521 0.947 -3.542 1.00 95.38 110 ILE A N 1
ATOM 892 C CA . ILE A 1 110 ? -8.446 0.794 -2.084 1.00 95.38 110 ILE A CA 1
ATOM 893 C C . ILE A 1 110 ? -9.223 1.916 -1.389 1.00 95.38 110 ILE A C 1
ATOM 895 O O . ILE A 1 110 ? -10.040 1.627 -0.522 1.00 95.38 110 ILE A O 1
ATOM 899 N N . ASP A 1 111 ? -9.045 3.174 -1.800 1.00 95.12 111 ASP A N 1
ATOM 900 C CA . ASP A 1 111 ? -9.746 4.321 -1.206 1.00 95.12 111 ASP A CA 1
ATOM 901 C C . ASP A 1 111 ? -11.264 4.194 -1.355 1.00 95.12 111 ASP A C 1
ATOM 903 O O . ASP A 1 111 ? -12.018 4.424 -0.408 1.00 95.12 111 ASP A O 1
ATOM 907 N N . LYS A 1 112 ? -11.721 3.742 -2.527 1.00 94.25 112 LYS A N 1
ATOM 908 C CA . LYS A 1 112 ? -13.136 3.456 -2.768 1.00 94.25 112 LYS A CA 1
ATOM 909 C C . LYS A 1 112 ? -13.662 2.351 -1.849 1.00 94.25 112 LYS A C 1
ATOM 911 O O . LYS A 1 112 ? -14.779 2.467 -1.358 1.00 94.25 112 LYS A O 1
ATOM 916 N N . ALA A 1 113 ? -12.887 1.291 -1.620 1.00 93.19 113 ALA A N 1
ATOM 917 C CA . ALA A 1 113 ? -13.279 0.227 -0.698 1.00 93.19 113 ALA A CA 1
ATOM 918 C C . ALA A 1 113 ? -13.295 0.722 0.757 1.00 93.19 113 ALA A C 1
ATOM 920 O O . ALA A 1 113 ? -14.263 0.465 1.468 1.00 93.19 113 ALA A O 1
ATOM 921 N N . ASN A 1 114 ? -12.298 1.509 1.173 1.00 92.25 114 ASN A N 1
ATOM 922 C CA . ASN A 1 114 ? -12.218 2.094 2.515 1.00 92.25 114 ASN A CA 1
ATOM 923 C C . ASN A 1 114 ? -13.456 2.934 2.854 1.00 92.25 114 ASN A C 1
ATOM 925 O O . ASN A 1 114 ? -13.972 2.833 3.960 1.00 92.25 114 ASN A O 1
ATOM 929 N N . GLN A 1 115 ? -13.980 3.709 1.898 1.00 90.88 115 GLN A N 1
ATOM 930 C CA . GLN A 1 115 ? -15.196 4.514 2.095 1.00 90.88 115 GLN A CA 1
ATOM 931 C C . GLN A 1 115 ? -16.455 3.680 2.377 1.00 90.88 115 GLN A C 1
ATOM 933 O O . GLN A 1 115 ? -17.433 4.209 2.899 1.00 90.88 115 GLN A O 1
ATOM 938 N N . THR A 1 116 ? -16.454 2.391 2.028 1.00 89.88 116 THR A N 1
ATOM 939 C CA . THR A 1 116 ? -17.586 1.485 2.286 1.00 89.88 116 THR A CA 1
ATOM 940 C C . THR A 1 116 ? -17.495 0.768 3.631 1.00 89.88 116 THR A C 1
ATOM 942 O O . THR A 1 116 ? -18.472 0.163 4.065 1.00 89.88 116 THR A O 1
ATOM 945 N N . VAL A 1 117 ? -16.339 0.829 4.296 1.00 90.56 117 VAL A N 1
ATOM 946 C CA . VAL A 1 117 ? -16.080 0.131 5.556 1.00 90.56 117 VAL A CA 1
ATOM 947 C C . VAL A 1 117 ? -16.385 1.059 6.725 1.00 90.56 117 VAL A C 1
ATOM 949 O O . VAL A 1 117 ? -15.837 2.153 6.820 1.00 90.56 117 VAL A O 1
ATOM 952 N N . GLN A 1 118 ? -17.229 0.600 7.645 1.00 87.94 118 GLN A N 1
ATOM 953 C CA . GLN A 1 118 ? -17.491 1.281 8.911 1.00 87.94 118 GLN A CA 1
ATOM 954 C C . GLN A 1 118 ? -16.879 0.479 10.060 1.00 87.94 118 GLN A C 1
ATOM 956 O O . GLN A 1 118 ? -17.029 -0.740 10.122 1.00 87.94 118 GLN A O 1
ATOM 961 N N . LEU A 1 119 ? -16.173 1.169 10.958 1.00 88.19 119 LEU A N 1
ATOM 962 C CA . LEU A 1 119 ? -15.604 0.582 12.167 1.00 88.19 119 LEU A CA 1
ATOM 963 C C . LEU A 1 119 ? -16.435 1.017 13.371 1.00 88.19 119 LEU A C 1
ATOM 965 O O . LEU A 1 119 ? -16.574 2.211 13.631 1.00 88.19 119 LEU A O 1
ATOM 969 N N . GLU A 1 120 ? -16.949 0.050 14.122 1.00 85.88 120 GLU A N 1
ATOM 970 C CA . GLU A 1 120 ? -17.621 0.307 15.394 1.00 85.88 120 GLU A CA 1
ATOM 971 C C . GLU A 1 120 ? -16.567 0.550 16.483 1.00 85.88 120 GLU A C 1
ATOM 973 O O . GLU A 1 120 ? -16.027 -0.380 17.085 1.00 85.88 120 GLU A O 1
ATOM 978 N N . PHE A 1 121 ? -16.223 1.818 16.703 1.00 87.75 121 PHE A N 1
ATOM 979 C CA . PHE A 1 121 ? -15.288 2.238 17.742 1.00 87.75 121 PHE A CA 1
ATOM 980 C C . PHE A 1 121 ? -15.724 3.578 18.335 1.00 87.75 121 PHE A C 1
ATOM 982 O O . PHE A 1 121 ? -15.971 4.534 17.601 1.00 87.75 121 PHE A O 1
ATOM 989 N N . ASP A 1 122 ? -15.794 3.651 19.664 1.00 86.69 122 ASP A N 1
ATOM 990 C CA . ASP A 1 122 ? -16.071 4.900 20.368 1.00 86.69 122 ASP A CA 1
ATOM 991 C C . ASP A 1 122 ? -14.836 5.808 20.333 1.00 86.69 122 ASP A C 1
ATOM 993 O O . ASP A 1 122 ? -13.887 5.656 21.106 1.00 86.69 122 ASP A O 1
ATOM 997 N N . ALA A 1 123 ? -14.850 6.743 19.385 1.00 84.81 123 ALA A N 1
ATOM 998 C CA . ALA A 1 123 ? -13.807 7.741 19.219 1.00 84.81 123 ALA A CA 1
ATOM 999 C C . ALA A 1 123 ? -14.084 9.040 19.993 1.00 84.81 123 ALA A C 1
ATOM 1001 O O . ALA A 1 123 ? -13.216 9.911 19.999 1.00 84.81 123 ALA A O 1
ATOM 1002 N N . SER A 1 124 ? -15.245 9.195 20.647 1.00 86.06 124 SER A N 1
ATOM 1003 C CA . SER A 1 124 ? -15.641 10.450 21.304 1.00 86.06 124 SER A CA 1
ATOM 1004 C C . SER A 1 124 ? -14.578 11.011 22.261 1.00 86.06 124 SER A C 1
ATOM 1006 O O . SER A 1 124 ? -14.293 12.204 22.159 1.00 86.06 124 SER A O 1
ATOM 1008 N N . PRO A 1 125 ? -13.892 10.200 23.097 1.00 86.19 125 PRO A N 1
ATOM 1009 C CA . PRO A 1 125 ? -12.832 10.695 23.984 1.00 86.19 125 PRO A CA 1
ATOM 1010 C C . PRO A 1 125 ? -11.594 11.269 23.274 1.00 86.19 125 PRO A C 1
ATOM 1012 O O . PRO A 1 125 ? -10.750 11.879 23.923 1.00 86.19 125 PRO A O 1
ATOM 1015 N N . TYR A 1 126 ? -11.444 11.030 21.969 1.00 84.88 126 TYR A N 1
ATOM 1016 C CA . TYR A 1 126 ? -10.279 11.419 21.166 1.00 84.88 126 TYR A CA 1
ATOM 1017 C C . TYR A 1 126 ? -10.587 12.528 20.151 1.00 84.88 126 TYR A C 1
ATOM 1019 O O . TYR A 1 126 ? -9.675 13.012 19.485 1.00 84.88 126 TYR A O 1
ATOM 1027 N N . LEU A 1 127 ? -11.860 12.906 20.008 1.00 81.12 127 LEU A N 1
ATOM 1028 C CA . LEU A 1 127 ? -12.317 13.925 19.061 1.00 81.12 127 LEU A CA 1
ATOM 1029 C C . LEU A 1 127 ? -12.518 15.304 19.712 1.00 81.12 127 LEU A C 1
ATOM 1031 O O . LEU A 1 127 ? -12.710 16.285 18.994 1.00 81.12 127 LEU A O 1
ATOM 1035 N N . GLU A 1 128 ? -12.430 15.405 21.044 1.00 73.50 128 GLU A N 1
ATOM 1036 C CA . GLU A 1 128 ? -12.447 16.690 21.754 1.00 73.50 128 GLU A CA 1
ATOM 1037 C C . GLU A 1 128 ? -11.300 17.592 21.256 1.00 73.50 128 GLU A C 1
ATOM 1039 O O . GLU A 1 128 ? -10.121 17.302 21.459 1.00 73.50 128 GLU A O 1
ATOM 1044 N N . GLY A 1 129 ? -11.654 18.689 20.574 1.00 64.75 129 GLY A N 1
ATOM 1045 C CA . GLY A 1 129 ? -10.711 19.665 20.006 1.00 64.75 129 GLY A CA 1
ATOM 1046 C C . GLY A 1 129 ? -10.515 19.610 18.484 1.00 64.75 129 GLY A C 1
ATOM 1047 O O . GLY A 1 129 ? -9.778 20.438 17.955 1.00 64.75 129 GLY A O 1
ATOM 1048 N N . LEU A 1 130 ? -11.172 18.683 17.773 1.00 58.97 130 LEU A N 1
ATOM 1049 C CA . LEU A 1 130 ? -11.235 18.662 16.298 1.00 58.97 130 LEU A CA 1
ATOM 1050 C C . LEU A 1 130 ? -12.455 19.407 15.727 1.00 58.97 130 LEU A C 1
ATOM 1052 O O . LEU A 1 130 ? -12.588 19.515 14.510 1.00 58.97 130 LEU A O 1
ATOM 1056 N N . GLU A 1 131 ? -13.322 19.942 16.589 1.00 49.31 131 GLU A N 1
ATOM 1057 C CA . GLU A 1 131 ? -14.358 20.902 16.205 1.00 49.31 131 GLU A CA 1
ATOM 1058 C C . GLU A 1 131 ? -13.741 22.306 16.076 1.00 49.31 131 GLU A C 1
ATOM 1060 O O . GLU A 1 131 ? -13.654 23.056 17.050 1.00 49.31 131 GLU A O 1
ATOM 1065 N N . ALA A 1 132 ? -13.283 22.642 14.867 1.00 47.25 132 ALA A N 1
ATOM 1066 C CA . ALA A 1 132 ? -13.055 24.011 14.399 1.00 47.25 132 ALA A CA 1
ATOM 1067 C 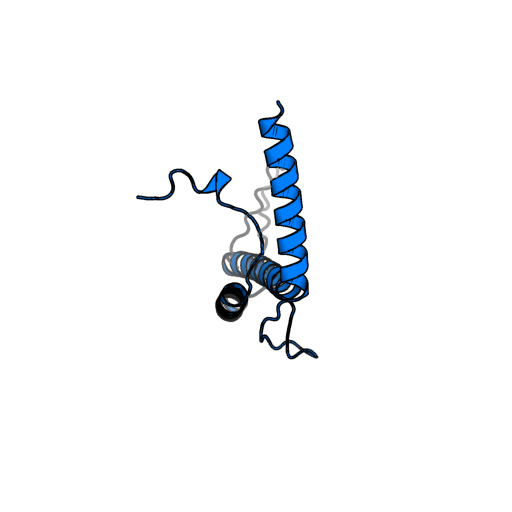C . ALA A 1 132 ? -13.332 24.105 12.893 1.00 47.25 132 ALA A C 1
ATOM 1069 O O . ALA A 1 132 ? -12.763 23.284 12.137 1.00 47.25 132 ALA A O 1
#